Protein AF-A0A7Y0USY1-F1 (afdb_monomer)

Secondary structure (DSSP, 8-state):
--PPPPPP-PPP----PPP------------------------------------------TT--TBEEEEESSGGG-SPPEEE-SSEEEPPGGGTT--SEEEEEBSSSEEEEESSTTS-SSEEEEE-TTTT-SS-EES-TBTB-SBSTTTTS--TT---EEEEE---

Sequence (168 aa):
MTLAAAVSMSLLAIPSATAVDDSLDDSLAVNAVEETTDDATPEAGDETLPSEDSGISVRQATGCPRGYACLWQYKDYRGYPWNTSSHRATVGGNLNNNSNSAAANGRCKKTYFYDNDDLTGHYFYLASQHRVGGNYQDPFLRNGAGKGPFAHENWENRIGSIKFDDCK

Solvent-accessible surface area (backbone atoms only — not comparable to full-atom values): 10152 Å² total; per-residue (Å²): 138,82,86,81,84,83,83,84,81,83,81,86,86,85,89,82,87,83,87,87,77,88,84,89,79,89,82,90,79,85,83,79,89,86,89,79,90,81,91,80,90,79,83,92,73,90,77,73,74,79,73,82,73,76,79,71,76,78,64,74,68,88,83,54,55,86,41,18,37,28,36,10,64,31,54,60,54,38,76,77,61,52,70,46,66,59,62,61,43,58,47,61,78,86,42,36,41,32,27,21,12,40,34,18,19,27,74,16,39,32,32,37,41,12,45,34,58,83,71,42,82,57,40,26,30,23,24,2,39,81,70,66,64,50,60,19,63,33,46,49,18,58,74,17,37,66,40,59,96,47,14,73,43,66,43,46,40,33,43,12,12,37,37,55,40,67,69,124

Structure (mmCIF, N/CA/C/O backbone):
data_AF-A0A7Y0USY1-F1
#
_entry.id   AF-A0A7Y0USY1-F1
#
loop_
_atom_site.group_PDB
_atom_site.id
_atom_site.type_symbol
_atom_site.label_atom_id
_atom_site.label_alt_id
_atom_site.label_comp_id
_atom_site.label_asym_id
_atom_site.label_entity_id
_atom_site.label_seq_id
_atom_site.pdbx_PDB_ins_code
_atom_site.Cartn_x
_atom_site.Cartn_y
_atom_site.Cartn_z
_atom_site.occupancy
_atom_site.B_iso_or_equiv
_atom_site.auth_seq_id
_atom_site.auth_comp_id
_atom_site.auth_asym_id
_atom_site.auth_atom_id
_atom_site.pdbx_PDB_model_num
ATOM 1 N N . MET A 1 1 ? 53.569 16.438 -10.139 1.00 44.53 1 MET A N 1
ATOM 2 C CA . MET A 1 1 ? 52.857 16.454 -11.434 1.00 44.53 1 MET A CA 1
ATOM 3 C C . MET A 1 1 ? 51.625 15.592 -11.267 1.00 44.53 1 MET A C 1
ATOM 5 O O . MET A 1 1 ? 51.756 14.380 -11.180 1.00 44.53 1 MET A O 1
ATOM 9 N N . THR A 1 2 ? 50.464 16.214 -11.095 1.00 44.41 2 THR A N 1
ATOM 10 C CA . THR A 1 2 ? 49.218 15.520 -10.750 1.00 44.41 2 THR A CA 1
ATOM 11 C C . THR A 1 2 ? 48.296 15.644 -11.957 1.00 44.41 2 THR A C 1
ATOM 13 O O . THR A 1 2 ? 47.870 16.749 -12.284 1.00 44.41 2 THR A O 1
ATOM 16 N N . LEU A 1 3 ? 48.078 14.539 -12.676 1.00 43.59 3 LEU A N 1
ATOM 17 C CA . LEU A 1 3 ? 47.165 14.494 -13.817 1.00 43.59 3 LEU A CA 1
ATOM 18 C C . LEU A 1 3 ? 45.720 14.574 -13.310 1.00 43.59 3 LEU A C 1
ATOM 20 O O . LEU A 1 3 ? 45.261 13.679 -12.604 1.00 43.59 3 LEU A O 1
ATOM 24 N N . ALA A 1 4 ? 45.007 15.631 -13.690 1.00 48.25 4 ALA A N 1
ATOM 25 C CA . ALA A 1 4 ? 43.559 15.708 -13.563 1.00 48.25 4 ALA A CA 1
ATOM 26 C C . ALA A 1 4 ? 42.920 15.017 -14.778 1.00 48.25 4 ALA A C 1
ATOM 28 O O . ALA A 1 4 ? 43.135 15.430 -15.917 1.00 48.25 4 ALA A O 1
ATOM 29 N N . ALA A 1 5 ? 42.156 13.952 -14.536 1.00 48.88 5 ALA A N 1
ATOM 30 C CA . ALA A 1 5 ? 41.342 13.295 -15.550 1.00 48.88 5 ALA A CA 1
ATOM 31 C C . ALA A 1 5 ? 40.026 14.072 -15.724 1.00 48.88 5 ALA A C 1
ATOM 33 O O . ALA A 1 5 ? 39.234 14.175 -14.788 1.00 48.88 5 ALA A O 1
ATOM 34 N N . ALA A 1 6 ? 39.798 14.627 -16.914 1.00 50.53 6 ALA A N 1
ATOM 35 C CA . ALA A 1 6 ? 38.525 15.232 -17.285 1.00 50.53 6 ALA A CA 1
ATOM 36 C C . ALA A 1 6 ? 37.569 14.139 -17.793 1.00 50.53 6 ALA A C 1
ATOM 38 O O . ALA A 1 6 ? 37.838 13.485 -18.799 1.00 50.53 6 ALA A O 1
ATOM 39 N N . VAL A 1 7 ? 36.457 13.933 -17.083 1.00 46.66 7 VAL A N 1
ATOM 40 C CA . VAL A 1 7 ? 35.357 13.053 -17.499 1.00 46.66 7 VAL A CA 1
ATOM 41 C C . VAL A 1 7 ? 34.478 13.820 -18.487 1.00 46.66 7 VAL A C 1
ATOM 43 O O . VAL A 1 7 ? 33.931 14.870 -18.160 1.00 46.66 7 VAL A O 1
ATOM 46 N N . SER A 1 8 ? 34.371 13.305 -19.711 1.00 52.00 8 SER A N 1
ATOM 47 C CA . SER A 1 8 ? 33.542 13.867 -20.778 1.00 52.00 8 SER A CA 1
ATOM 48 C C . SER A 1 8 ? 32.067 13.508 -20.546 1.00 52.00 8 SER A C 1
ATOM 50 O O . SER A 1 8 ? 31.708 12.331 -20.514 1.00 52.00 8 SER A O 1
ATOM 52 N N . MET A 1 9 ? 31.215 14.517 -20.349 1.00 47.75 9 MET A N 1
ATOM 53 C CA . MET A 1 9 ? 29.758 14.368 -20.270 1.00 47.75 9 MET A CA 1
ATOM 54 C C . MET A 1 9 ? 29.176 14.312 -21.686 1.00 47.75 9 MET A C 1
ATOM 56 O O . MET A 1 9 ? 29.260 15.282 -22.437 1.00 47.75 9 MET A O 1
ATOM 60 N N . SER A 1 10 ? 28.584 13.172 -22.048 1.00 54.66 10 SER A N 1
ATOM 61 C CA . SER A 1 10 ? 27.835 13.015 -23.300 1.00 54.66 10 SER A CA 1
ATOM 62 C C . SER A 1 10 ? 26.539 13.829 -23.242 1.00 54.66 10 SER A C 1
ATOM 64 O O . SER A 1 10 ? 25.723 13.636 -22.341 1.00 54.66 10 SER A O 1
ATOM 66 N N . LEU A 1 11 ? 26.367 14.747 -24.197 1.00 47.50 11 LEU A N 1
ATOM 67 C CA . LEU A 1 11 ? 25.149 15.536 -24.376 1.00 47.50 11 LEU A CA 1
ATOM 68 C C . LEU A 1 11 ? 24.004 14.678 -24.940 1.00 47.50 11 LEU A C 1
ATOM 70 O O . LEU A 1 11 ? 24.175 13.934 -25.903 1.00 47.50 11 LEU A O 1
ATOM 74 N N . LEU A 1 12 ? 22.828 14.858 -24.338 1.00 51.47 12 LEU A N 1
ATOM 75 C CA . LEU A 1 12 ? 21.513 14.394 -24.781 1.00 51.47 12 LEU A CA 1
ATOM 76 C C . LEU A 1 12 ? 21.117 15.001 -26.137 1.00 51.47 12 LEU A C 1
ATOM 78 O O . LEU A 1 12 ? 21.276 16.203 -26.343 1.00 51.47 12 LEU A O 1
ATOM 82 N N . ALA A 1 13 ? 20.486 14.199 -26.998 1.00 46.28 13 ALA A N 1
ATOM 83 C CA . ALA A 1 13 ? 19.698 14.686 -28.129 1.00 46.28 13 ALA A CA 1
ATOM 84 C C . ALA A 1 13 ? 18.431 13.827 -28.322 1.00 46.28 13 ALA A C 1
ATOM 86 O O . ALA A 1 13 ? 18.522 12.657 -28.683 1.00 46.28 13 ALA A O 1
ATOM 87 N N . ILE A 1 14 ? 17.255 14.421 -28.089 1.00 54.84 14 ILE A N 1
ATOM 88 C CA . ILE A 1 14 ? 15.950 14.037 -28.667 1.00 54.84 14 ILE A CA 1
ATOM 89 C C . ILE A 1 14 ? 15.233 15.368 -28.964 1.00 54.84 14 ILE A C 1
ATOM 91 O O . ILE A 1 14 ? 15.244 16.238 -28.088 1.00 54.84 14 ILE A O 1
ATOM 95 N N . PRO A 1 15 ? 14.733 15.612 -30.192 1.00 50.72 15 PRO A N 1
ATOM 96 C CA . PRO A 1 15 ? 13.310 15.393 -30.524 1.00 50.72 15 PRO A CA 1
ATOM 97 C C . PRO A 1 15 ? 13.143 14.851 -31.973 1.00 50.72 15 PRO A C 1
ATOM 99 O O . PRO A 1 15 ? 14.102 14.814 -32.733 1.00 50.72 15 PRO A O 1
ATOM 102 N N . SER A 1 16 ? 12.020 14.293 -32.429 1.00 44.78 16 SER A N 1
ATOM 103 C CA . SER A 1 16 ? 10.651 14.817 -32.396 1.00 44.78 16 SER A CA 1
ATOM 104 C C . SER A 1 16 ? 9.650 13.698 -32.714 1.00 44.78 16 SER A C 1
ATOM 106 O O . SER A 1 16 ? 9.902 12.888 -33.603 1.00 44.78 16 SER A O 1
ATOM 108 N N . ALA A 1 17 ? 8.494 13.688 -32.047 1.00 43.81 17 ALA A N 1
ATOM 109 C CA . ALA A 1 17 ? 7.319 12.953 -32.512 1.00 43.81 17 ALA A CA 1
ATOM 110 C C . ALA A 1 17 ? 6.485 13.888 -33.398 1.00 43.81 17 ALA A C 1
ATOM 112 O O . ALA A 1 17 ? 6.063 14.958 -32.961 1.00 43.81 17 ALA A O 1
ATOM 113 N N . THR A 1 18 ? 6.296 13.504 -34.656 1.00 55.12 18 THR A N 1
ATOM 114 C CA . THR A 1 18 ? 5.411 14.176 -35.608 1.00 55.12 18 THR A CA 1
ATOM 115 C C . THR A 1 18 ? 3.968 13.744 -35.357 1.00 55.12 18 THR A C 1
ATOM 117 O O . THR A 1 18 ? 3.668 12.552 -35.388 1.00 55.12 18 THR A O 1
ATOM 120 N N . ALA A 1 19 ? 3.097 14.721 -35.115 1.00 45.84 19 ALA A N 1
ATOM 121 C CA . ALA A 1 19 ? 1.648 14.596 -35.234 1.00 45.84 19 ALA A CA 1
ATOM 122 C C . ALA A 1 19 ? 1.231 14.481 -36.709 1.00 45.84 19 ALA A C 1
ATOM 124 O O . ALA A 1 19 ? 1.905 15.079 -37.543 1.00 45.84 19 ALA A O 1
ATOM 125 N N . VAL A 1 20 ? 0.148 13.739 -36.974 1.00 47.50 20 VAL A N 1
ATOM 126 C CA . VAL A 1 20 ? -0.910 13.866 -38.014 1.00 47.50 20 VAL A CA 1
ATOM 127 C C . VAL A 1 20 ? -1.722 12.554 -37.984 1.00 47.50 20 VAL A C 1
ATOM 129 O O . VAL A 1 20 ? -1.138 11.512 -37.703 1.00 47.50 20 VAL A O 1
ATOM 132 N N . ASP A 1 21 ? -3.003 12.433 -38.313 1.00 42.12 21 ASP A N 1
ATOM 133 C CA . ASP A 1 21 ? -4.182 13.296 -38.456 1.00 42.12 21 ASP A CA 1
ATOM 134 C C . ASP A 1 21 ? -5.330 12.350 -38.901 1.00 42.12 21 ASP A C 1
ATOM 136 O O . ASP A 1 21 ? -5.055 11.298 -39.475 1.00 42.12 21 ASP A O 1
ATOM 140 N N . ASP A 1 22 ? -6.566 12.735 -38.588 1.00 43.94 22 ASP A N 1
ATOM 141 C CA . ASP A 1 22 ? -7.872 12.391 -39.185 1.00 43.94 22 ASP A CA 1
ATOM 142 C C . ASP A 1 22 ? -8.212 11.007 -39.796 1.00 43.94 22 ASP A C 1
ATOM 144 O O . ASP A 1 22 ? -7.588 10.503 -40.729 1.00 43.94 22 ASP A O 1
ATOM 148 N N . SER A 1 23 ? -9.372 10.468 -39.397 1.00 48.00 23 SER A N 1
ATOM 149 C CA . SER A 1 23 ? -10.560 10.445 -40.283 1.00 48.00 23 SER A CA 1
ATOM 150 C C . SER A 1 23 ? -11.794 9.854 -39.584 1.00 48.00 23 SER A C 1
ATOM 152 O O . SER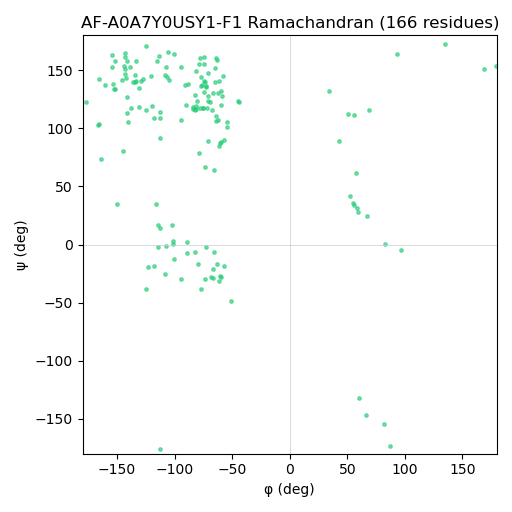 A 1 23 ? -11.797 8.723 -39.095 1.00 48.00 23 SER A O 1
ATOM 154 N N . LEU A 1 24 ? -12.847 10.673 -39.547 1.00 54.91 24 LEU A N 1
ATOM 155 C CA . LEU A 1 24 ? -14.252 10.330 -39.318 1.00 54.91 24 LEU A CA 1
ATOM 156 C C . LEU A 1 24 ? -14.858 9.670 -40.567 1.00 54.91 24 LEU A C 1
ATOM 158 O O . LEU A 1 24 ? -14.629 10.168 -41.660 1.00 54.91 24 LEU A O 1
ATOM 162 N N . ASP A 1 25 ? -15.695 8.649 -40.379 1.00 48.28 25 ASP A N 1
ATOM 163 C CA . ASP A 1 25 ? -16.853 8.302 -41.232 1.00 48.28 25 ASP A CA 1
ATOM 164 C C . ASP A 1 25 ? -17.692 7.280 -40.438 1.00 48.28 25 ASP A C 1
ATOM 166 O O . ASP A 1 25 ? -17.205 6.220 -40.046 1.00 48.28 25 ASP A O 1
ATOM 170 N N . ASP A 1 26 ? -18.811 7.682 -39.837 1.00 45.31 26 ASP A N 1
ATOM 171 C CA . ASP A 1 26 ? -20.164 7.755 -40.417 1.00 45.31 26 ASP A CA 1
ATOM 172 C C . ASP A 1 26 ? -20.667 6.431 -41.005 1.00 45.31 26 ASP A C 1
ATOM 174 O O . ASP A 1 26 ? -20.187 5.940 -42.022 1.00 45.31 26 ASP A O 1
ATOM 178 N N . SER A 1 27 ? -21.676 5.861 -40.345 1.00 46.94 27 SER A N 1
ATOM 179 C CA . SER A 1 27 ? -22.635 4.921 -40.931 1.00 46.94 27 SER A CA 1
ATOM 180 C C . SER A 1 27 ? -23.841 4.816 -39.997 1.00 46.94 27 SER A C 1
ATOM 182 O O . SER A 1 27 ? -24.037 3.825 -39.290 1.00 46.94 27 SER A O 1
ATOM 184 N N . LEU A 1 28 ? -24.663 5.866 -39.982 1.00 50.88 28 LEU A N 1
ATOM 185 C CA . LEU A 1 28 ? -26.067 5.753 -39.596 1.00 50.88 28 LEU A CA 1
ATOM 186 C C . LEU A 1 28 ? -26.793 4.865 -40.617 1.00 50.88 28 LEU A C 1
ATOM 188 O O . LEU A 1 28 ? -27.036 5.282 -41.746 1.00 50.88 28 LEU A O 1
ATOM 192 N N . ALA A 1 29 ? -27.193 3.661 -40.213 1.00 40.50 29 ALA A N 1
ATOM 193 C CA . ALA A 1 29 ? -28.197 2.885 -40.934 1.00 40.50 29 ALA A CA 1
ATOM 194 C C . ALA A 1 29 ? -29.454 2.774 -40.066 1.00 40.50 29 ALA A C 1
ATOM 196 O O . ALA A 1 29 ? -29.597 1.890 -39.223 1.00 40.50 29 ALA A O 1
ATOM 197 N N . VAL A 1 30 ? -30.350 3.735 -40.282 1.00 42.72 30 VAL A N 1
ATOM 198 C CA . VAL A 1 30 ? -31.755 3.692 -39.882 1.00 42.72 30 VAL A CA 1
ATOM 199 C C . VAL A 1 30 ? -32.471 2.748 -40.843 1.00 42.72 30 VAL A C 1
ATOM 201 O O . VAL A 1 30 ? -32.571 3.062 -42.024 1.00 42.72 30 VAL A O 1
ATOM 204 N N . ASN A 1 31 ? -33.019 1.644 -40.338 1.00 42.44 31 ASN A N 1
ATOM 205 C CA . ASN A 1 31 ? -34.142 0.979 -40.990 1.00 42.44 31 ASN A CA 1
ATOM 206 C C . ASN A 1 31 ? -35.360 1.126 -40.085 1.00 42.44 31 ASN A C 1
ATOM 208 O O . ASN A 1 31 ? -35.389 0.633 -38.959 1.00 42.44 31 ASN A O 1
ATOM 212 N N . ALA A 1 32 ? -36.337 1.864 -40.593 1.00 36.94 32 ALA A N 1
ATOM 213 C CA . ALA A 1 32 ? -37.631 2.060 -39.982 1.00 36.94 32 ALA A CA 1
ATOM 214 C C . ALA A 1 32 ? -38.647 1.045 -40.543 1.00 36.94 32 ALA A C 1
ATOM 216 O O . ALA A 1 32 ? -38.556 0.665 -41.707 1.00 36.94 32 ALA A O 1
ATOM 217 N N . VAL A 1 33 ? -39.643 0.754 -39.696 1.00 41.09 33 VAL A N 1
ATOM 218 C CA . VAL A 1 33 ? -41.018 0.276 -39.958 1.00 41.09 33 VAL A CA 1
ATOM 219 C C . VAL A 1 33 ? -41.205 -1.151 -40.512 1.00 41.09 33 VAL A C 1
ATOM 221 O O . VAL A 1 33 ? -40.875 -1.427 -41.655 1.00 41.09 33 VAL A O 1
ATOM 224 N N . GLU A 1 34 ? -41.847 -2.035 -39.736 1.00 39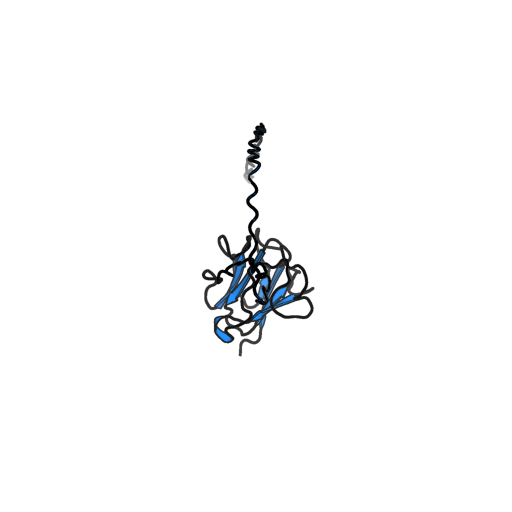.25 34 GLU A N 1
ATOM 225 C CA . GLU A 1 34 ? -43.291 -2.279 -39.898 1.00 39.25 34 GLU A CA 1
ATOM 226 C C . GLU A 1 34 ? -43.957 -2.766 -38.599 1.00 39.25 34 GLU A C 1
ATOM 228 O O . GLU A 1 34 ? -43.413 -3.541 -37.816 1.00 39.25 34 GLU A O 1
ATOM 233 N N . GLU A 1 35 ? -45.138 -2.195 -38.387 1.00 39.38 35 GLU A N 1
ATOM 234 C CA . GLU A 1 35 ? -46.118 -2.404 -37.331 1.00 39.38 35 GLU A CA 1
ATOM 235 C C . GLU A 1 35 ? -46.901 -3.695 -37.604 1.00 39.38 35 GLU A C 1
ATOM 237 O O . GLU A 1 35 ? -47.336 -3.949 -38.725 1.00 39.38 35 GLU A O 1
ATOM 242 N N . THR A 1 36 ? -47.123 -4.520 -36.586 1.00 35.41 36 THR A N 1
ATOM 243 C CA . THR A 1 36 ? -48.197 -5.517 -36.616 1.00 35.41 36 THR A CA 1
ATOM 244 C C . THR A 1 36 ? -48.819 -5.565 -35.233 1.00 35.41 36 THR A C 1
ATOM 246 O O . THR A 1 36 ? -48.227 -6.053 -34.272 1.00 35.41 36 THR A O 1
ATOM 249 N N . THR A 1 37 ? -50.009 -4.983 -35.142 1.00 47.06 37 THR A N 1
ATOM 250 C CA . THR A 1 37 ? -50.974 -5.221 -34.077 1.00 47.06 37 THR A CA 1
ATOM 251 C C . THR A 1 37 ? -51.473 -6.657 -34.180 1.00 47.06 37 THR A C 1
ATOM 253 O O . THR A 1 37 ? -51.904 -7.050 -35.257 1.00 47.06 37 THR A O 1
ATOM 256 N N . ASP A 1 38 ? -51.471 -7.406 -33.080 1.00 39.47 38 ASP A N 1
ATOM 257 C CA . ASP A 1 38 ? -52.677 -8.123 -32.674 1.00 39.47 38 ASP A CA 1
ATOM 258 C C . ASP A 1 38 ? -52.633 -8.527 -31.194 1.00 39.47 38 ASP A C 1
ATOM 260 O O . ASP A 1 38 ? -51.621 -8.933 -30.625 1.00 39.47 38 ASP A O 1
ATOM 264 N N . ASP A 1 39 ? -53.800 -8.311 -30.610 1.00 44.31 39 ASP A N 1
ATOM 265 C CA . ASP A 1 39 ? -54.265 -8.436 -29.241 1.00 44.31 39 ASP A CA 1
ATOM 266 C C . ASP A 1 39 ? -54.205 -9.874 -28.693 1.00 44.31 39 ASP A C 1
ATOM 268 O O . ASP A 1 39 ? -54.722 -10.803 -29.312 1.00 44.31 39 ASP A O 1
ATOM 272 N N . ALA A 1 40 ? -53.626 -10.042 -27.498 1.00 38.25 40 ALA A N 1
ATOM 273 C CA . ALA A 1 40 ? -53.981 -11.104 -26.552 1.00 38.25 40 ALA A CA 1
ATOM 274 C C . ALA A 1 40 ? -53.398 -10.809 -25.154 1.00 38.25 40 ALA A C 1
ATOM 276 O O . ALA A 1 40 ? -52.215 -11.020 -24.891 1.00 38.25 40 ALA A O 1
ATOM 277 N N . THR A 1 41 ? -54.248 -10.359 -24.229 1.00 52.66 41 THR A N 1
ATOM 278 C CA . THR A 1 41 ? -53.985 -10.388 -22.774 1.00 52.66 41 THR A CA 1
ATOM 279 C C . THR A 1 41 ? -54.129 -11.833 -22.263 1.00 52.66 41 THR A C 1
ATOM 281 O O . THR A 1 41 ? -55.135 -12.471 -22.584 1.00 52.66 41 THR A O 1
ATOM 284 N N . PRO A 1 42 ? -53.165 -12.375 -21.484 1.00 43.66 42 PRO A N 1
ATOM 285 C CA . PRO A 1 42 ? -53.426 -12.534 -20.046 1.00 43.66 42 PRO A CA 1
ATOM 286 C C . PRO A 1 42 ? -52.211 -12.344 -19.106 1.00 43.66 42 PRO A C 1
ATOM 288 O O . PRO A 1 42 ? -51.102 -12.789 -19.369 1.00 43.66 42 PRO A O 1
ATOM 291 N N . GLU A 1 43 ? -52.522 -11.715 -17.970 1.00 40.25 43 GLU A N 1
ATOM 292 C CA . GLU A 1 43 ? -52.023 -11.928 -16.599 1.00 40.25 43 GLU A CA 1
ATOM 293 C C . GLU A 1 43 ? -50.513 -11.987 -16.272 1.00 40.25 43 GLU A C 1
ATOM 295 O O . GLU A 1 43 ? -49.819 -12.971 -16.492 1.00 40.25 43 GLU A O 1
ATOM 300 N N . ALA A 1 44 ? -50.099 -10.941 -15.544 1.00 47.28 44 ALA A N 1
ATOM 301 C CA . ALA A 1 44 ? -49.261 -10.957 -14.340 1.00 47.28 44 ALA A CA 1
ATOM 302 C C . ALA A 1 44 ? -48.034 -11.890 -14.326 1.00 47.28 44 ALA A C 1
ATOM 304 O O . ALA A 1 44 ? -48.053 -12.984 -13.763 1.00 47.28 44 ALA A O 1
ATOM 305 N N . GLY A 1 45 ? -46.912 -11.351 -14.796 1.00 38.41 45 GLY A N 1
ATOM 306 C CA . GLY A 1 45 ? -45.572 -11.755 -14.390 1.00 38.41 45 GLY A CA 1
ATOM 307 C C . GLY A 1 45 ? -44.776 -10.503 -14.046 1.00 38.41 45 GLY A C 1
ATOM 308 O O . GLY A 1 45 ? -44.620 -9.621 -14.880 1.00 38.41 45 GLY A O 1
ATOM 309 N N . ASP A 1 46 ? -44.347 -10.406 -12.796 1.00 51.53 46 ASP A N 1
ATOM 310 C CA . ASP A 1 46 ? -43.419 -9.409 -12.269 1.00 51.53 46 ASP A CA 1
ATOM 311 C C . ASP A 1 46 ? -42.095 -9.455 -13.052 1.00 51.53 46 ASP A C 1
ATOM 313 O O . ASP A 1 46 ? -41.184 -10.215 -12.727 1.00 51.53 46 ASP A O 1
ATOM 317 N N . GLU A 1 47 ? -41.994 -8.676 -14.129 1.00 42.56 47 GLU A N 1
ATOM 318 C CA . GLU A 1 47 ? -40.733 -8.474 -14.838 1.00 42.56 47 GLU A CA 1
ATOM 319 C C . GLU A 1 47 ? -39.899 -7.460 -14.058 1.00 42.56 47 GLU A C 1
ATOM 321 O O . GLU A 1 47 ? -39.809 -6.271 -14.375 1.00 42.56 47 GLU A O 1
ATOM 326 N N . THR A 1 48 ? -39.283 -7.962 -12.988 1.00 50.34 48 THR A N 1
ATOM 327 C CA . THR A 1 48 ? -38.107 -7.336 -12.398 1.00 50.34 48 THR A CA 1
ATOM 328 C C . THR A 1 48 ? -37.079 -7.189 -13.519 1.00 50.34 48 THR A C 1
ATOM 330 O O . THR A 1 48 ? -36.484 -8.174 -13.958 1.00 50.34 48 THR A O 1
ATOM 333 N N . LEU A 1 49 ? -36.899 -5.957 -14.001 1.00 50.47 49 LEU A N 1
ATOM 334 C CA . LEU A 1 49 ? -35.809 -5.577 -14.896 1.00 50.47 49 LEU A CA 1
ATOM 335 C C . LEU A 1 49 ? -34.514 -6.200 -14.354 1.00 50.47 49 LEU A C 1
ATOM 337 O O . LEU A 1 49 ? -34.189 -5.952 -13.186 1.00 50.47 49 LEU A O 1
ATOM 341 N N . PRO A 1 50 ? -33.770 -7.010 -15.129 1.00 43.22 50 PRO A N 1
ATOM 342 C CA . PRO A 1 50 ? -32.465 -7.450 -14.684 1.00 43.22 50 PRO A CA 1
ATOM 343 C C . PRO A 1 50 ? -31.612 -6.192 -14.538 1.00 43.22 50 PRO A C 1
ATOM 345 O O . PRO A 1 50 ? -31.252 -5.555 -15.526 1.00 43.22 50 PRO A O 1
ATOM 348 N N . SER A 1 51 ? -31.340 -5.809 -13.287 1.00 54.06 51 SER A N 1
ATOM 349 C CA . SER A 1 51 ? -30.263 -4.886 -12.957 1.00 54.06 51 SER A CA 1
ATOM 350 C C . SER A 1 51 ? -29.062 -5.313 -13.779 1.00 54.06 51 SER A C 1
ATOM 352 O O . SER A 1 51 ? -28.658 -6.474 -13.695 1.00 54.06 51 SER A O 1
ATOM 354 N N . GLU A 1 52 ? -28.536 -4.399 -14.590 1.00 50.41 52 GLU A N 1
ATOM 355 C CA . GLU A 1 52 ? -27.296 -4.601 -15.318 1.00 50.41 52 GLU A CA 1
ATOM 356 C C . GLU A 1 52 ? -26.177 -4.805 -14.294 1.00 50.41 52 GLU A C 1
ATOM 358 O O . GLU A 1 52 ? -25.486 -3.871 -13.879 1.00 50.41 52 GLU A O 1
ATOM 363 N N . ASP A 1 53 ? -26.028 -6.055 -13.849 1.00 54.06 53 ASP A N 1
ATOM 364 C CA . ASP A 1 53 ? -24.814 -6.581 -13.266 1.00 54.06 53 ASP A CA 1
ATOM 365 C C . ASP A 1 53 ? -23.768 -6.427 -14.361 1.00 54.06 53 ASP A C 1
ATOM 367 O O . ASP A 1 53 ? -23.605 -7.265 -15.249 1.00 54.06 53 ASP A O 1
ATOM 371 N N . SER A 1 54 ? -23.138 -5.255 -14.364 1.00 47.78 54 SER A N 1
ATOM 372 C CA . SER A 1 54 ? -21.945 -4.975 -15.136 1.00 47.78 54 SER A CA 1
ATOM 373 C C . SER A 1 54 ? -20.910 -5.965 -14.628 1.00 47.78 54 SER A C 1
ATOM 375 O O . SER A 1 54 ? -20.204 -5.672 -13.664 1.00 47.78 54 SER A O 1
ATOM 377 N N . GLY A 1 55 ? -20.907 -7.158 -15.228 1.00 41.75 55 GLY A N 1
ATOM 378 C CA . GLY A 1 55 ? -20.171 -8.352 -14.835 1.00 41.75 55 GLY A CA 1
ATOM 379 C C . GLY A 1 55 ? -18.667 -8.160 -14.954 1.00 41.75 55 GLY A C 1
ATOM 380 O O . GLY A 1 55 ? -17.988 -8.819 -15.744 1.00 41.75 55 GLY A O 1
ATOM 381 N N . ILE A 1 56 ? -18.125 -7.249 -14.152 1.00 52.06 56 ILE A N 1
ATOM 382 C CA . ILE A 1 56 ? -16.705 -7.097 -13.918 1.00 52.06 56 ILE A CA 1
ATOM 383 C C . ILE A 1 56 ? -16.322 -8.309 -13.081 1.00 52.06 56 ILE A C 1
ATOM 385 O O . ILE A 1 56 ? -16.376 -8.308 -11.852 1.00 52.06 56 ILE A O 1
ATOM 389 N N . SER A 1 57 ? -15.963 -9.386 -13.776 1.00 52.19 57 SER A N 1
ATOM 390 C CA . SER A 1 57 ? -15.252 -10.507 -13.183 1.00 52.19 57 SER A CA 1
ATOM 391 C C . SER A 1 57 ? -13.999 -9.950 -12.507 1.00 52.19 57 SER A C 1
ATOM 393 O O . SER A 1 57 ? -13.016 -9.613 -13.171 1.00 52.19 57 SER A O 1
ATOM 395 N N . VAL A 1 58 ? -14.049 -9.804 -11.179 1.00 58.38 58 VAL A N 1
ATOM 396 C CA . VAL A 1 58 ? -12.900 -9.368 -10.388 1.00 58.38 58 VAL A CA 1
ATOM 397 C C . VAL A 1 58 ? -11.825 -10.435 -10.525 1.00 58.38 58 VAL A C 1
ATOM 399 O O . VAL A 1 58 ? -11.925 -11.534 -9.964 1.00 58.38 58 VAL A O 1
ATOM 402 N N . ARG A 1 59 ? -10.782 -10.112 -11.295 1.00 73.06 59 ARG A N 1
ATOM 403 C CA . ARG A 1 59 ? -9.600 -10.965 -11.402 1.00 73.06 59 ARG A CA 1
ATOM 404 C C . ARG A 1 59 ? -9.015 -11.166 -10.007 1.00 73.06 59 ARG A C 1
ATOM 406 O O . ARG A 1 59 ? -9.065 -10.282 -9.168 1.00 73.06 59 ARG A O 1
ATOM 413 N N . GLN A 1 60 ? -8.473 -12.344 -9.733 1.00 79.06 60 GLN A N 1
ATOM 414 C CA . GLN A 1 60 ? -7.672 -12.542 -8.527 1.00 79.06 60 GLN A CA 1
ATOM 415 C C . GLN A 1 60 ? -6.254 -12.034 -8.797 1.00 79.06 60 GLN A C 1
ATOM 417 O O . GLN A 1 60 ? -5.761 -12.144 -9.922 1.00 79.06 60 GLN A O 1
ATOM 422 N N . ALA A 1 61 ? -5.569 -11.532 -7.775 1.00 79.69 61 ALA A N 1
ATOM 423 C CA . ALA A 1 61 ? -4.183 -11.092 -7.860 1.00 79.69 61 ALA A CA 1
ATOM 424 C C . ALA A 1 61 ? -3.215 -12.291 -7.954 1.00 79.69 61 ALA A C 1
ATOM 426 O O . ALA A 1 61 ? -2.416 -12.550 -7.052 1.00 79.69 61 ALA A O 1
ATOM 427 N N . THR A 1 62 ? -3.263 -13.039 -9.059 1.00 78.69 62 THR A N 1
ATOM 428 C CA . THR A 1 62 ? -2.473 -14.266 -9.283 1.00 78.69 62 THR A CA 1
ATOM 429 C C . THR A 1 62 ? -0.961 -14.027 -9.369 1.00 78.69 62 THR A C 1
ATOM 431 O O . THR A 1 62 ? -0.191 -14.981 -9.417 1.00 78.69 62 THR A O 1
ATOM 434 N N . GLY A 1 63 ? -0.520 -12.766 -9.364 1.00 84.25 63 GLY A N 1
ATOM 435 C CA . GLY A 1 63 ? 0.884 -12.363 -9.410 1.00 84.25 63 GLY A CA 1
ATOM 436 C C . GLY A 1 63 ? 1.494 -11.942 -8.073 1.00 84.25 63 GLY A C 1
ATOM 437 O O . GLY A 1 63 ? 2.643 -11.514 -8.090 1.00 84.25 63 GLY A O 1
ATOM 438 N N . CYS A 1 64 ? 0.777 -12.018 -6.939 1.00 94.56 64 CYS A N 1
ATOM 439 C CA . CYS A 1 64 ? 1.354 -11.642 -5.641 1.00 94.56 64 CYS A CA 1
ATOM 440 C C . CYS A 1 64 ? 1.927 -12.840 -4.871 1.00 94.56 64 CYS A C 1
ATOM 442 O O . CYS A 1 64 ? 1.150 -13.640 -4.330 1.00 94.56 64 CYS A O 1
ATOM 444 N N . PRO A 1 65 ? 3.264 -12.983 -4.762 1.00 94.75 65 PRO A N 1
ATOM 445 C CA . PRO A 1 65 ? 3.854 -14.137 -4.100 1.00 94.75 65 PRO A CA 1
ATOM 446 C C . PRO A 1 65 ? 3.518 -14.180 -2.608 1.00 94.75 65 PRO A C 1
ATOM 448 O O . PRO A 1 65 ? 3.360 -13.154 -1.941 1.00 94.75 65 PRO A O 1
ATOM 451 N N . ARG A 1 66 ? 3.476 -15.391 -2.049 1.00 93.75 66 ARG A N 1
ATOM 452 C CA . ARG A 1 66 ? 3.307 -15.579 -0.606 1.00 93.75 66 ARG A CA 1
ATOM 453 C C . ARG A 1 66 ? 4.447 -14.902 0.155 1.00 93.75 66 ARG A C 1
ATOM 455 O O . ARG A 1 66 ? 5.617 -15.111 -0.142 1.00 93.75 66 ARG A O 1
ATOM 462 N N . GLY A 1 67 ? 4.090 -14.132 1.176 1.00 94.88 67 GLY A N 1
ATOM 463 C CA . GLY A 1 67 ? 4.999 -13.322 1.983 1.00 94.88 67 GLY A CA 1
ATOM 464 C C . GLY A 1 67 ? 5.088 -11.850 1.568 1.00 94.88 67 GLY A C 1
ATOM 465 O O . GLY A 1 67 ? 5.733 -11.092 2.292 1.00 94.88 67 GLY A O 1
ATOM 466 N N . TYR A 1 68 ? 4.434 -11.438 0.475 1.00 97.19 68 TYR A N 1
ATOM 467 C CA . TYR A 1 68 ? 4.609 -10.118 -0.135 1.00 97.19 68 TYR A CA 1
ATOM 468 C C . TYR A 1 68 ? 3.348 -9.250 -0.091 1.00 97.19 68 TYR A C 1
ATOM 470 O O . TYR A 1 68 ? 2.220 -9.731 0.013 1.00 97.19 68 TYR A O 1
ATOM 478 N N . ALA A 1 69 ? 3.566 -7.946 -0.197 1.00 97.62 69 ALA A N 1
ATOM 479 C CA . ALA A 1 69 ? 2.578 -6.965 -0.615 1.00 97.62 69 ALA A CA 1
ATOM 480 C C . ALA A 1 69 ? 2.911 -6.554 -2.045 1.00 97.62 69 ALA A C 1
ATOM 482 O O . ALA A 1 69 ? 4.093 -6.440 -2.381 1.00 97.62 69 ALA A O 1
ATOM 483 N N . CYS A 1 70 ? 1.890 -6.347 -2.867 1.00 97.81 70 CYS A N 1
ATOM 484 C CA . CYS A 1 70 ? 2.046 -6.098 -4.289 1.00 97.81 70 CYS A CA 1
ATOM 485 C C . CYS A 1 70 ? 1.189 -4.918 -4.725 1.00 97.81 70 CYS A C 1
ATOM 487 O O . CYS A 1 70 ? 0.049 -4.770 -4.281 1.00 97.81 70 CYS A O 1
ATOM 489 N N . LEU A 1 71 ? 1.748 -4.107 -5.613 1.00 98.19 71 LEU A N 1
ATOM 490 C CA . LEU A 1 71 ? 1.105 -2.957 -6.226 1.00 98.19 71 LEU A CA 1
ATOM 491 C C . LEU A 1 71 ? 1.280 -3.056 -7.740 1.00 98.19 71 LEU A C 1
ATOM 493 O O . LEU A 1 71 ? 2.359 -3.410 -8.219 1.00 98.19 71 LEU A O 1
ATOM 497 N N . TRP A 1 72 ? 0.243 -2.699 -8.489 1.00 97.81 72 TRP A N 1
ATOM 498 C CA . TRP A 1 72 ? 0.285 -2.642 -9.948 1.00 97.81 72 TRP A CA 1
ATOM 499 C C . TRP A 1 72 ? -0.024 -1.242 -10.436 1.00 97.81 72 TRP A C 1
ATOM 501 O O . TRP A 1 72 ? -0.877 -0.544 -9.883 1.00 97.81 72 TRP A O 1
ATOM 511 N N . GLN A 1 73 ? 0.640 -0.866 -11.527 1.00 97.12 73 GLN A N 1
ATOM 512 C CA . GLN A 1 73 ? 0.411 0.417 -12.182 1.00 97.12 73 GLN A CA 1
ATOM 513 C C . GLN A 1 73 ? -0.985 0.489 -12.799 1.00 97.12 73 GLN A C 1
ATOM 515 O O . GLN A 1 73 ? -1.557 1.565 -12.887 1.00 97.12 73 GLN A O 1
ATOM 520 N N . TYR A 1 74 ? -1.554 -0.646 -13.202 1.00 96.12 74 TYR A N 1
ATOM 521 C CA . TYR A 1 74 ? -2.848 -0.703 -13.868 1.00 96.12 74 TYR A CA 1
ATOM 522 C C . TYR A 1 74 ? -3.902 -1.411 -13.013 1.00 96.12 74 TYR A C 1
ATOM 524 O O . TYR A 1 74 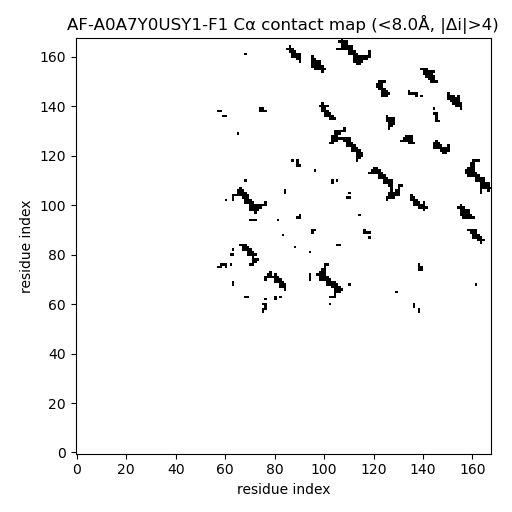? -3.600 -2.151 -12.074 1.00 96.12 74 TYR A O 1
ATOM 532 N N . LYS A 1 75 ? -5.163 -1.173 -13.371 1.00 95.75 75 LYS A N 1
ATOM 533 C CA . LYS A 1 75 ? -6.345 -1.841 -12.809 1.00 95.75 75 LYS A CA 1
ATOM 534 C C . LYS A 1 75 ? -6.332 -3.337 -13.115 1.00 95.75 75 LYS A C 1
ATOM 536 O O . LYS A 1 75 ? -5.665 -3.762 -14.068 1.00 95.75 75 LYS A O 1
ATOM 541 N N . ASP A 1 76 ? -7.074 -4.102 -12.318 1.00 95.31 76 ASP A N 1
ATOM 542 C CA . ASP A 1 76 ? -7.218 -5.559 -12.458 1.00 95.31 76 ASP A CA 1
ATOM 543 C C . ASP A 1 76 ? -5.884 -6.319 -12.442 1.00 95.31 76 ASP A C 1
ATOM 545 O O . ASP A 1 76 ? -5.718 -7.328 -13.135 1.00 95.31 76 ASP A O 1
ATOM 549 N N . TYR A 1 77 ? -4.909 -5.825 -11.671 1.00 95.81 77 TYR A N 1
ATOM 550 C CA . TYR A 1 77 ? -3.597 -6.458 -11.492 1.00 95.81 77 TYR A CA 1
ATOM 551 C C . TYR A 1 77 ? -2.817 -6.634 -12.804 1.00 95.81 77 TYR A C 1
ATOM 553 O O . TYR A 1 77 ? 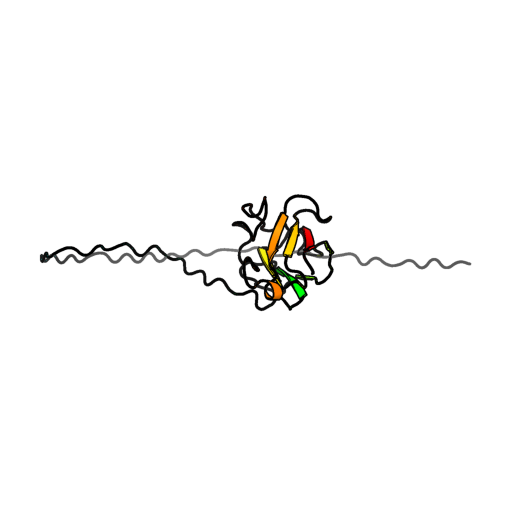-2.021 -7.565 -12.957 1.00 95.81 77 TYR A O 1
ATOM 561 N N . ARG A 1 78 ? -3.063 -5.763 -13.791 1.00 93.94 78 ARG A N 1
ATOM 562 C CA . ARG A 1 78 ? -2.380 -5.823 -15.087 1.00 93.94 78 ARG A CA 1
ATOM 563 C C . ARG A 1 78 ? -0.960 -5.269 -14.991 1.00 93.94 78 ARG A C 1
ATOM 565 O O . ARG A 1 78 ? -0.702 -4.271 -14.319 1.00 93.94 78 ARG A O 1
ATOM 572 N N . GLY A 1 79 ? -0.053 -5.891 -15.741 1.00 92.06 79 GLY A N 1
ATOM 573 C CA . GLY A 1 79 ? 1.368 -5.546 -15.763 1.00 92.06 79 GLY A CA 1
ATOM 574 C C . GLY A 1 79 ? 2.180 -6.267 -14.686 1.00 92.06 79 GLY A C 1
ATOM 575 O O . GLY A 1 79 ? 1.686 -7.155 -13.991 1.00 92.06 79 GLY A O 1
ATOM 576 N N . TYR A 1 80 ? 3.454 -5.895 -14.575 1.00 92.75 80 TYR A N 1
ATOM 577 C CA . TYR A 1 80 ? 4.353 -6.462 -13.574 1.00 92.75 80 TYR A CA 1
ATOM 578 C C . TYR A 1 80 ? 4.163 -5.749 -12.226 1.00 92.75 80 TYR A C 1
ATOM 580 O O . TYR A 1 80 ? 4.221 -4.516 -12.196 1.00 92.75 80 TYR A O 1
ATOM 588 N N . PRO A 1 81 ? 3.947 -6.476 -11.115 1.00 95.38 81 PRO A N 1
ATOM 589 C CA . PRO A 1 81 ? 3.814 -5.840 -9.817 1.00 95.38 81 PRO A CA 1
ATOM 590 C C . PRO A 1 81 ? 5.156 -5.339 -9.302 1.00 95.38 81 PRO A C 1
ATOM 592 O O . PRO A 1 81 ? 6.155 -6.063 -9.315 1.00 95.38 81 PRO A O 1
ATOM 595 N N . TRP A 1 82 ? 5.146 -4.162 -8.687 1.00 96.56 82 TRP A N 1
ATOM 596 C CA . TRP A 1 82 ? 6.120 -3.900 -7.636 1.00 96.56 82 TRP A CA 1
ATOM 597 C C . TRP A 1 82 ? 5.712 -4.704 -6.406 1.00 96.56 82 TRP A C 1
ATOM 599 O O . TRP A 1 82 ? 4.531 -4.761 -6.055 1.00 96.56 82 TRP A O 1
ATOM 609 N N . ASN A 1 83 ? 6.673 -5.342 -5.749 1.00 96.00 83 ASN A N 1
ATOM 610 C CA . ASN A 1 83 ? 6.400 -6.137 -4.566 1.00 96.00 83 ASN A CA 1
ATOM 611 C C . ASN A 1 83 ? 7.467 -5.934 -3.496 1.00 96.00 83 ASN A C 1
ATOM 613 O O . ASN A 1 83 ? 8.619 -5.614 -3.780 1.00 96.00 83 ASN A O 1
ATOM 617 N N . THR A 1 84 ? 7.063 -6.126 -2.246 1.00 97.00 84 THR A N 1
ATOM 618 C CA . THR A 1 84 ? 7.963 -6.052 -1.100 1.00 97.00 84 THR A CA 1
ATOM 619 C C . THR A 1 84 ? 7.602 -7.100 -0.063 1.00 9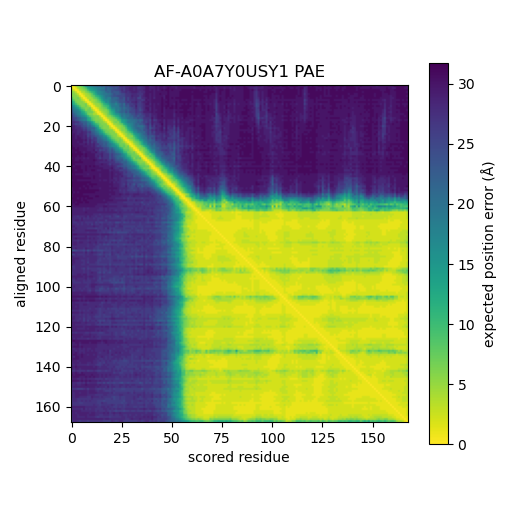7.00 84 THR A C 1
ATOM 621 O O . THR A 1 84 ? 6.428 -7.393 0.167 1.00 97.00 84 THR A O 1
ATOM 624 N N . SER A 1 85 ? 8.625 -7.656 0.578 1.00 96.06 85 SER A N 1
ATOM 625 C CA . SER A 1 85 ? 8.501 -8.513 1.759 1.00 96.06 85 SER A CA 1
ATOM 626 C C . SER A 1 85 ? 9.114 -7.865 3.003 1.00 96.06 85 SER A C 1
ATOM 628 O O . SER A 1 85 ? 9.049 -8.441 4.089 1.00 96.06 85 SER A O 1
ATOM 630 N N . SER A 1 86 ? 9.701 -6.668 2.884 1.00 96.69 86 SER A N 1
ATOM 631 C CA . SER A 1 86 ? 10.268 -5.915 4.006 1.00 96.69 86 SER A CA 1
ATOM 632 C C . SER A 1 86 ? 9.170 -5.501 4.975 1.00 96.69 86 SER A C 1
ATOM 634 O O . SER A 1 86 ? 8.091 -5.112 4.560 1.00 96.69 86 SER A O 1
ATOM 636 N N . HIS A 1 87 ? 9.420 -5.572 6.288 1.00 96.81 87 HIS A N 1
ATOM 637 C CA . HIS A 1 87 ? 8.383 -5.288 7.295 1.00 96.81 87 HIS A CA 1
ATOM 638 C C . HIS A 1 87 ? 7.831 -3.855 7.179 1.00 96.81 87 HIS A C 1
ATOM 640 O O . HIS A 1 87 ? 6.674 -3.608 7.508 1.00 96.81 87 HIS A O 1
ATOM 646 N N . ARG A 1 88 ? 8.668 -2.945 6.678 1.00 97.75 88 ARG A N 1
ATOM 647 C CA . ARG A 1 88 ? 8.374 -1.562 6.311 1.00 97.75 88 ARG A CA 1
ATOM 648 C C . ARG A 1 88 ? 9.043 -1.286 4.968 1.00 97.75 88 ARG A C 1
ATOM 650 O O . ARG A 1 88 ? 10.167 -1.750 4.766 1.00 97.75 88 ARG A O 1
ATOM 657 N N . ALA A 1 89 ? 8.379 -0.563 4.077 1.00 97.75 89 ALA A N 1
ATOM 658 C CA . ALA A 1 89 ? 8.937 -0.197 2.783 1.00 97.75 89 ALA A CA 1
ATOM 659 C C . ALA A 1 89 ? 8.330 1.108 2.270 1.00 97.75 89 ALA A C 1
ATOM 661 O O . ALA A 1 89 ? 7.112 1.252 2.255 1.00 97.75 89 ALA A O 1
ATOM 662 N N . THR A 1 90 ? 9.173 2.009 1.783 1.00 98.31 90 THR A N 1
ATOM 663 C CA . THR A 1 90 ? 8.755 3.086 0.882 1.00 98.31 90 THR A CA 1
ATOM 664 C C . THR A 1 90 ? 8.532 2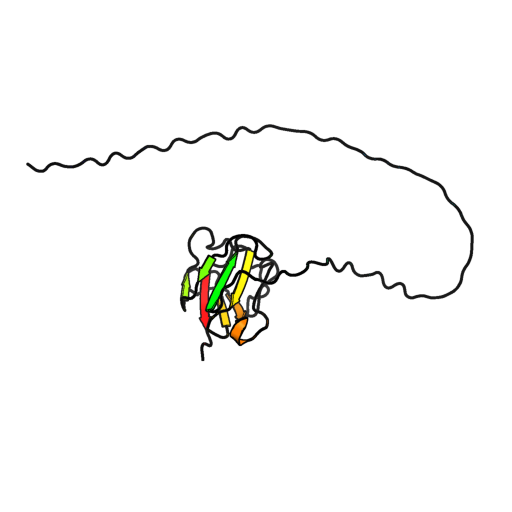.496 -0.511 1.00 98.31 90 THR A C 1
ATOM 666 O O . THR A 1 90 ? 9.316 1.651 -0.959 1.00 98.31 90 THR A O 1
ATOM 669 N N . VAL A 1 91 ? 7.460 2.899 -1.192 1.00 97.88 91 VAL A N 1
ATOM 670 C CA . VAL A 1 91 ? 7.200 2.490 -2.574 1.00 97.88 91 VAL A CA 1
ATOM 671 C C . VAL A 1 91 ? 8.214 3.195 -3.469 1.00 97.88 91 VAL A C 1
ATOM 673 O O . VAL A 1 91 ? 8.367 4.411 -3.430 1.00 97.88 91 VAL A O 1
ATOM 676 N N . GLY A 1 92 ? 8.967 2.412 -4.237 1.00 91.62 92 GLY A N 1
ATOM 677 C CA . GLY A 1 92 ? 10.071 2.917 -5.048 1.00 91.62 92 GLY A CA 1
ATOM 678 C C . GLY A 1 92 ? 9.718 3.099 -6.523 1.00 91.62 92 GLY A C 1
ATOM 679 O O . GLY A 1 92 ? 8.767 2.511 -7.039 1.00 91.62 92 GLY A O 1
ATOM 680 N N . GLY A 1 93 ? 10.567 3.853 -7.222 1.00 90.56 93 GLY A N 1
ATOM 681 C CA . GLY A 1 93 ? 10.542 3.967 -8.679 1.00 90.56 93 GLY A CA 1
ATOM 682 C C . GLY A 1 93 ? 9.286 4.649 -9.219 1.00 90.56 93 GLY A C 1
ATOM 683 O O . GLY A 1 93 ? 8.722 5.540 -8.593 1.00 90.56 93 GLY A O 1
ATOM 684 N N . ASN A 1 94 ? 8.848 4.213 -10.399 1.00 91.75 94 ASN A N 1
ATOM 685 C CA . ASN A 1 94 ? 7.692 4.766 -11.105 1.00 91.75 94 ASN A CA 1
ATOM 686 C C . ASN A 1 94 ? 6.342 4.403 -10.473 1.00 91.75 94 ASN A C 1
ATOM 688 O O . ASN A 1 94 ? 5.324 4.814 -11.022 1.00 91.75 94 ASN A O 1
ATOM 692 N N . LEU A 1 95 ? 6.320 3.607 -9.398 1.00 95.94 95 LEU A N 1
ATOM 693 C CA . LEU A 1 95 ? 5.085 3.167 -8.753 1.00 95.94 95 LEU A CA 1
ATOM 694 C C . LEU A 1 95 ? 4.737 3.947 -7.482 1.00 95.94 95 LEU A C 1
ATOM 696 O O . LEU A 1 95 ? 3.604 3.850 -7.006 1.00 95.94 95 LEU A O 1
ATOM 700 N N . ASN A 1 96 ? 5.680 4.734 -6.956 1.00 97.31 96 ASN A N 1
ATOM 701 C CA . ASN A 1 96 ? 5.398 5.658 -5.865 1.00 97.31 96 ASN A CA 1
ATOM 702 C C . ASN A 1 96 ? 4.315 6.639 -6.323 1.00 97.31 96 ASN A C 1
ATOM 704 O O . ASN A 1 96 ? 4.512 7.323 -7.328 1.00 97.31 96 ASN A O 1
ATOM 708 N N . ASN A 1 97 ? 3.173 6.666 -5.634 1.00 97.94 97 ASN A N 1
ATOM 709 C CA . ASN A 1 97 ? 2.019 7.482 -6.021 1.00 97.94 97 ASN A CA 1
ATOM 710 C C . ASN A 1 97 ? 1.538 7.231 -7.463 1.00 97.94 97 ASN A C 1
ATOM 712 O O . ASN A 1 97 ? 1.128 8.147 -8.166 1.00 97.94 97 ASN A O 1
ATOM 716 N N . ASN A 1 98 ? 1.605 5.983 -7.938 1.00 97.88 98 ASN A N 1
ATOM 717 C CA . ASN A 1 98 ? 1.207 5.635 -9.310 1.00 97.88 98 ASN A CA 1
ATOM 718 C C . ASN A 1 98 ? 0.671 4.193 -9.422 1.00 97.88 98 ASN A C 1
ATOM 720 O O . ASN A 1 98 ? 0.938 3.473 -10.386 1.00 97.88 98 ASN A O 1
ATOM 724 N N . SER A 1 99 ? -0.027 3.726 -8.383 1.00 97.75 99 SER A N 1
ATOM 725 C CA . SER A 1 99 ? -0.641 2.396 -8.340 1.00 97.75 99 SER A CA 1
ATOM 726 C C . SER A 1 99 ? -2.163 2.470 -8.453 1.00 97.75 99 SER A C 1
ATOM 728 O O . SER A 1 99 ? -2.798 3.399 -7.965 1.00 97.75 99 SER A O 1
ATOM 730 N N . ASN A 1 100 ? -2.750 1.470 -9.109 1.00 98.00 100 ASN A N 1
ATOM 731 C CA . ASN A 1 100 ? -4.180 1.413 -9.432 1.00 98.00 100 ASN A CA 1
ATOM 732 C C . ASN A 1 100 ? -4.876 0.161 -8.877 1.00 98.00 100 ASN A C 1
ATOM 734 O O . ASN A 1 100 ? -6.100 0.140 -8.759 1.00 98.00 100 ASN A O 1
ATOM 738 N N . SER A 1 101 ? -4.105 -0.873 -8.541 1.00 97.56 101 SER A N 1
ATOM 739 C CA . SER A 1 101 ? -4.585 -2.072 -7.855 1.00 97.56 101 SER A CA 1
ATOM 740 C C . SER A 1 101 ? -3.529 -2.590 -6.880 1.00 97.56 101 SER A C 1
ATOM 742 O O . SER A 1 101 ? -2.328 -2.336 -7.042 1.00 97.56 101 SER A O 1
ATOM 744 N N . ALA A 1 102 ? -3.978 -3.288 -5.840 1.00 98.06 102 ALA A N 1
ATOM 745 C CA . ALA A 1 102 ? -3.134 -3.730 -4.737 1.00 98.06 102 ALA A CA 1
ATOM 746 C C . ALA A 1 102 ? -3.536 -5.116 -4.234 1.00 98.06 102 ALA A C 1
ATOM 748 O O . ALA A 1 102 ? -4.703 -5.500 -4.271 1.00 98.06 102 ALA A O 1
ATOM 749 N N . ALA A 1 103 ? -2.569 -5.863 -3.710 1.00 98.00 103 ALA A N 1
ATOM 750 C CA . ALA A 1 103 ? -2.817 -7.129 -3.040 1.00 98.00 103 ALA A CA 1
ATOM 751 C C . ALA A 1 103 ? -1.877 -7.323 -1.851 1.00 98.00 103 ALA A C 1
ATOM 753 O O . ALA A 1 103 ? -0.713 -6.920 -1.865 1.00 98.00 103 ALA A O 1
ATOM 754 N N . ALA A 1 104 ? -2.385 -7.987 -0.823 1.00 97.69 104 ALA A N 1
ATOM 755 C CA . ALA A 1 104 ? -1.660 -8.392 0.358 1.00 97.69 104 ALA A CA 1
ATOM 756 C C . ALA A 1 104 ? -1.669 -9.914 0.459 1.00 97.69 104 ALA A C 1
ATOM 758 O O . ALA A 1 104 ? -2.655 -10.546 0.827 1.00 97.69 104 ALA A O 1
ATOM 759 N N . ASN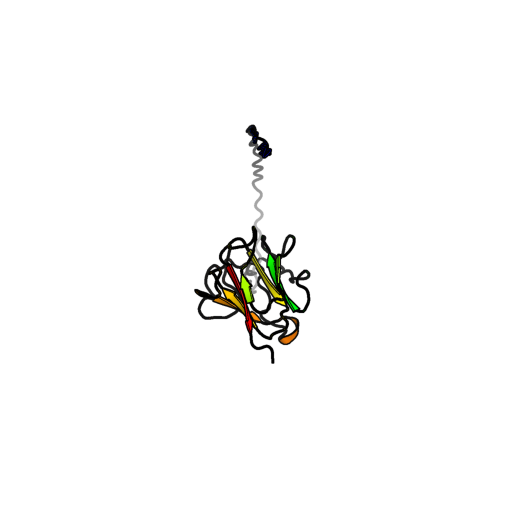 A 1 105 ? -0.512 -10.510 0.217 1.00 95.56 105 ASN A N 1
ATOM 760 C CA . ASN A 1 105 ? -0.239 -11.904 0.533 1.00 95.56 105 ASN A CA 1
ATOM 761 C C . ASN A 1 105 ? 0.867 -11.987 1.594 1.00 95.56 105 ASN A C 1
ATOM 763 O O . ASN A 1 105 ? 1.736 -12.854 1.572 1.00 95.56 105 ASN A O 1
ATOM 767 N N . GLY A 1 106 ? 0.865 -11.017 2.511 1.00 87.75 106 GLY A N 1
ATOM 768 C CA . GLY A 1 106 ? 1.947 -10.776 3.451 1.00 87.75 106 GLY A CA 1
ATOM 769 C C . GLY A 1 106 ? 2.185 -11.906 4.446 1.00 87.75 106 GLY A C 1
ATOM 770 O O . GLY A 1 106 ? 1.313 -12.724 4.742 1.00 87.75 106 GLY A O 1
ATOM 771 N N . ARG A 1 107 ? 3.379 -11.909 5.042 1.00 88.75 107 ARG A N 1
ATOM 772 C CA . ARG A 1 107 ? 3.741 -12.826 6.140 1.00 88.75 107 ARG A CA 1
ATOM 773 C C . ARG A 1 107 ? 2.967 -12.582 7.443 1.00 88.75 107 ARG A C 1
ATOM 775 O O . ARG A 1 107 ? 2.886 -13.498 8.264 1.00 88.75 107 ARG A O 1
ATOM 782 N N . CYS A 1 108 ? 2.409 -11.385 7.611 1.00 95.38 108 CYS A N 1
ATOM 783 C CA . CYS A 1 108 ? 1.600 -10.967 8.757 1.00 95.38 108 CYS A CA 1
ATOM 784 C C . CYS A 1 108 ? 0.118 -10.896 8.375 1.00 95.38 108 CYS A C 1
ATOM 786 O O . CYS A 1 108 ? -0.207 -10.923 7.190 1.00 95.38 108 CYS A O 1
ATOM 788 N N . LYS A 1 109 ? -0.791 -10.820 9.351 1.00 96.75 109 LYS A N 1
ATOM 789 C CA . LYS A 1 109 ? -2.237 -10.825 9.084 1.00 96.75 109 LYS A CA 1
ATOM 790 C C . LYS A 1 109 ? -2.713 -9.560 8.381 1.00 96.75 109 LYS A C 1
ATOM 792 O O . LYS A 1 109 ? -3.690 -9.642 7.643 1.00 96.75 109 LYS A O 1
ATOM 797 N N . LYS A 1 110 ? -2.039 -8.421 8.574 1.00 97.62 110 LYS A N 1
ATOM 798 C CA . LYS A 1 110 ? -2.424 -7.128 7.993 1.00 97.62 110 LYS A CA 1
ATOM 799 C C . LYS A 1 110 ? -1.262 -6.490 7.241 1.00 97.62 110 LYS A C 1
ATOM 801 O O . LYS A 1 110 ? -0.112 -6.561 7.671 1.00 97.62 110 LYS A O 1
ATOM 806 N N . THR A 1 111 ? -1.585 -5.850 6.126 1.00 98.38 111 THR A N 1
ATOM 807 C CA . THR A 1 111 ? -0.670 -5.020 5.340 1.00 98.38 111 THR A CA 1
ATOM 808 C C . THR A 1 111 ? -1.303 -3.649 5.188 1.00 98.38 111 THR A C 1
ATOM 810 O O . THR A 1 111 ? -2.372 -3.538 4.596 1.00 98.38 111 THR A O 1
ATOM 813 N N . TYR A 1 112 ? -0.662 -2.640 5.759 1.00 98.50 112 TYR A N 1
ATOM 814 C CA . TYR A 1 112 ? -1.070 -1.245 5.713 1.00 98.50 112 TYR A CA 1
ATOM 815 C C . TYR A 1 112 ? -0.419 -0.568 4.514 1.00 98.50 112 TYR A C 1
ATOM 817 O O . TYR A 1 112 ? 0.772 -0.774 4.280 1.00 98.50 112 TYR A O 1
ATOM 825 N N . PHE A 1 113 ? -1.196 0.241 3.808 1.00 98.56 113 PHE A N 1
ATOM 826 C CA . PHE A 1 113 ? -0.783 1.055 2.673 1.00 98.56 113 PHE A CA 1
ATOM 827 C C . PHE A 1 113 ? -1.058 2.511 3.041 1.00 98.56 113 PHE A C 1
ATOM 829 O O . PHE A 1 113 ? -2.201 2.858 3.343 1.00 98.56 113 PHE A O 1
ATOM 836 N N . TYR A 1 114 ? -0.005 3.317 3.072 1.00 98.75 114 TYR A N 1
ATOM 837 C CA . TYR A 1 114 ? -0.029 4.724 3.462 1.00 98.75 114 TYR A CA 1
ATOM 838 C C . TYR A 1 114 ? 0.145 5.611 2.236 1.00 98.75 114 TYR A C 1
ATOM 840 O O . TYR A 1 114 ? 0.777 5.191 1.262 1.00 98.75 114 TYR A O 1
ATOM 848 N N . ASP A 1 115 ? -0.391 6.827 2.292 1.00 98.38 115 ASP A N 1
ATOM 849 C CA . ASP A 1 115 ? -0.200 7.813 1.231 1.00 98.38 115 ASP A CA 1
ATOM 850 C C . ASP A 1 115 ? 1.183 8.477 1.263 1.00 98.38 115 ASP A C 1
ATOM 852 O O . ASP A 1 115 ? 1.812 8.656 0.224 1.00 98.38 115 ASP A O 1
ATOM 856 N N . ASN A 1 116 ? 1.713 8.757 2.452 1.00 98.31 116 ASN A N 1
ATOM 857 C CA . ASN A 1 116 ? 3.071 9.273 2.595 1.00 98.31 116 ASN A CA 1
ATOM 858 C C . ASN A 1 116 ? 4.131 8.171 2.442 1.00 98.31 116 ASN A C 1
ATOM 860 O O . ASN A 1 116 ? 3.868 6.976 2.609 1.00 98.31 116 ASN A O 1
ATOM 864 N N . ASP A 1 117 ? 5.370 8.571 2.161 1.00 97.06 117 ASP A N 1
ATOM 865 C CA . ASP A 1 117 ? 6.520 7.686 1.948 1.00 97.06 117 ASP A CA 1
ATOM 866 C C . ASP A 1 117 ? 7.199 7.204 3.248 1.00 97.06 117 ASP A C 1
ATOM 868 O O . ASP A 1 117 ? 8.052 6.308 3.213 1.00 97.06 117 ASP A O 1
ATOM 872 N N . ASP A 1 118 ? 6.771 7.737 4.394 1.00 97.06 118 ASP A N 1
ATOM 873 C CA . ASP A 1 118 ? 7.367 7.571 5.723 1.00 97.06 118 ASP A CA 1
ATOM 874 C C . ASP A 1 118 ? 6.477 6.807 6.728 1.00 97.06 118 ASP A C 1
ATOM 876 O O . ASP A 1 118 ? 6.749 6.799 7.931 1.00 97.06 118 ASP A O 1
ATOM 880 N N . LEU A 1 119 ? 5.451 6.095 6.240 1.00 97.75 119 LEU A N 1
ATOM 881 C CA . LEU A 1 119 ? 4.462 5.343 7.034 1.00 97.75 119 LEU A CA 1
ATOM 882 C C . LEU A 1 119 ? 3.536 6.223 7.890 1.00 97.75 119 LEU A C 1
ATOM 884 O O . LEU A 1 119 ? 3.018 5.765 8.916 1.00 97.75 119 LEU A O 1
ATOM 888 N N . THR A 1 120 ? 3.339 7.478 7.490 1.00 97.75 120 THR A N 1
ATOM 889 C CA . THR A 1 120 ? 2.383 8.406 8.105 1.00 97.75 120 THR A CA 1
ATOM 890 C C . THR A 1 120 ? 1.226 8.732 7.155 1.00 97.75 120 THR A C 1
ATOM 892 O O . THR A 1 120 ? 1.119 8.151 6.079 1.00 97.75 120 THR A O 1
ATOM 895 N N . GLY A 1 121 ? 0.339 9.639 7.570 1.00 97.50 121 GLY A N 1
ATOM 896 C CA . GLY A 1 121 ? -0.778 10.095 6.748 1.00 97.50 121 GLY A CA 1
ATOM 897 C C . GLY A 1 121 ? -1.984 9.159 6.781 1.00 97.50 121 GLY A C 1
ATOM 898 O O . GLY A 1 121 ? -2.236 8.464 7.777 1.00 97.50 121 GLY A O 1
ATOM 899 N N . HIS A 1 122 ? -2.777 9.200 5.715 1.00 98.50 122 HIS A N 1
ATOM 900 C CA . HIS A 1 122 ? -3.960 8.361 5.594 1.00 98.50 122 HIS A CA 1
ATOM 901 C C . HIS A 1 122 ? -3.520 6.933 5.289 1.00 98.50 122 HIS A C 1
ATOM 903 O O . HIS A 1 122 ? -2.453 6.684 4.727 1.00 98.50 122 HIS A O 1
ATOM 909 N N . TYR A 1 123 ? -4.365 5.965 5.633 1.00 98.69 123 TYR A N 1
ATOM 910 C CA . TYR A 1 123 ? -4.100 4.579 5.282 1.00 98.69 123 TYR A CA 1
ATOM 911 C C . TYR A 1 123 ? -5.369 3.757 5.121 1.00 98.69 123 TYR A C 1
ATOM 913 O O . TYR A 1 123 ? -6.411 4.010 5.739 1.00 98.69 123 TYR A O 1
ATOM 921 N N . PHE A 1 124 ? -5.202 2.672 4.382 1.00 98.69 124 PHE A N 1
ATOM 922 C CA . PHE A 1 124 ? -6.040 1.490 4.466 1.00 98.69 124 PHE A CA 1
ATOM 923 C C . PHE A 1 124 ? -5.166 0.264 4.730 1.00 98.69 124 PHE A C 1
ATOM 925 O O . PHE A 1 124 ? -3.935 0.318 4.697 1.00 98.69 124 PHE A O 1
ATOM 932 N N . TYR A 1 125 ? -5.797 -0.865 5.022 1.00 98.38 125 TYR A N 1
ATOM 933 C CA . TYR A 1 125 ? -5.123 -2.143 5.106 1.00 98.38 125 TYR A CA 1
ATOM 934 C C . TYR A 1 125 ? -5.896 -3.235 4.374 1.00 98.38 125 TYR A C 1
ATOM 936 O O . TYR A 1 125 ? -7.129 -3.294 4.385 1.00 98.38 125 TYR A O 1
ATOM 944 N N . LEU A 1 126 ? -5.132 -4.149 3.789 1.00 98.25 126 LEU A N 1
ATOM 945 C CA . LEU A 1 126 ? -5.612 -5.426 3.280 1.00 98.25 126 LEU A CA 1
ATOM 946 C C . LEU A 1 126 ? -5.144 -6.530 4.228 1.00 98.25 126 LEU A C 1
ATOM 948 O O . LEU A 1 126 ? -4.055 -6.458 4.813 1.00 98.25 126 LEU A O 1
ATOM 952 N N . ALA A 1 127 ? -5.975 -7.548 4.419 1.00 96.75 127 ALA A N 1
ATOM 953 C CA . ALA A 1 127 ? -5.561 -8.718 5.176 1.00 96.75 127 ALA A CA 1
ATOM 954 C C . ALA A 1 127 ? -4.690 -9.621 4.295 1.00 96.75 127 ALA A C 1
ATOM 956 O O . ALA A 1 127 ? -4.782 -9.585 3.076 1.00 96.75 127 ALA A O 1
ATOM 957 N N . SER A 1 128 ? -3.833 -10.443 4.889 1.00 93.94 128 SER A N 1
ATOM 958 C CA . SER A 1 128 ? -3.043 -11.391 4.102 1.00 93.94 128 SER A CA 1
ATOM 959 C C . SER A 1 128 ? -3.920 -12.516 3.558 1.00 93.94 128 SER A C 1
ATOM 961 O O . SER A 1 128 ? -4.595 -13.209 4.326 1.00 93.94 128 SER A O 1
ATOM 963 N N . GLN A 1 129 ? -3.850 -12.748 2.245 1.00 93.88 129 GLN A N 1
ATOM 964 C CA . GLN A 1 129 ? -4.508 -13.871 1.578 1.00 93.88 129 GLN A CA 1
ATOM 965 C C . GLN A 1 129 ? -4.173 -15.195 2.269 1.00 93.88 129 GLN A C 1
ATOM 967 O O . GLN A 1 129 ? -5.063 -15.962 2.613 1.00 93.88 129 GLN A O 1
ATOM 972 N N . HIS A 1 130 ? -2.890 -15.444 2.536 1.00 90.50 130 HIS A N 1
ATOM 973 C CA . HIS A 1 130 ? -2.456 -16.707 3.113 1.00 90.50 130 HIS A CA 1
ATOM 974 C C . HIS A 1 130 ? -2.801 -16.868 4.606 1.00 90.50 130 HIS A C 1
ATOM 976 O O . HIS A 1 130 ? -2.962 -17.991 5.076 1.00 90.50 130 HIS A O 1
ATOM 982 N N . ARG A 1 131 ? -2.878 -15.775 5.376 1.00 91.31 131 ARG A N 1
ATOM 983 C CA . ARG A 1 131 ? -3.116 -15.840 6.833 1.00 91.31 131 ARG A CA 1
ATOM 984 C C . ARG A 1 131 ? -4.587 -15.704 7.223 1.00 91.31 131 ARG A C 1
ATOM 986 O O . ARG A 1 131 ? -4.962 -16.192 8.282 1.00 91.31 131 ARG A O 1
ATOM 993 N N . VAL A 1 132 ? -5.373 -14.985 6.423 1.00 93.81 132 VAL A N 1
ATOM 994 C CA . VAL A 1 132 ? -6.755 -14.597 6.748 1.00 93.81 132 VAL A CA 1
ATOM 995 C C . VAL A 1 132 ? -7.739 -15.039 5.665 1.00 93.81 132 VAL A C 1
ATOM 997 O O . VAL A 1 132 ? -8.841 -15.458 5.996 1.00 93.81 132 VAL A O 1
ATOM 1000 N N . GLY A 1 133 ? -7.362 -14.970 4.385 1.00 87.12 133 GLY A N 1
ATOM 1001 C CA . GLY A 1 133 ? -8.179 -15.486 3.277 1.00 87.12 133 GLY A CA 1
ATOM 1002 C C . GLY A 1 133 ? -9.290 -14.564 2.759 1.00 87.12 133 GLY A C 1
ATOM 1003 O O . GLY A 1 133 ? -9.967 -14.931 1.806 1.00 87.12 133 GLY A O 1
ATOM 1004 N N . GLY A 1 134 ? -9.466 -13.357 3.313 1.00 88.62 134 GLY A N 1
ATOM 1005 C CA . GLY A 1 134 ? -10.466 -12.381 2.850 1.00 88.62 134 GLY A CA 1
ATOM 1006 C C . GLY A 1 134 ? -9.954 -10.941 2.890 1.00 88.62 134 GLY A C 1
ATOM 1007 O O . GLY A 1 134 ? -9.026 -10.652 3.636 1.00 88.62 134 GLY A O 1
ATOM 1008 N N . ASN A 1 135 ? -10.551 -10.033 2.104 1.00 92.38 135 ASN A N 1
ATOM 1009 C CA . ASN A 1 135 ? -10.155 -8.612 2.032 1.00 92.38 135 ASN A CA 1
ATOM 1010 C C . ASN A 1 135 ? -8.651 -8.413 1.756 1.00 92.38 135 ASN A C 1
ATOM 1012 O O . ASN A 1 135 ? -7.980 -7.615 2.413 1.00 92.38 135 ASN A O 1
ATOM 1016 N N . TYR A 1 136 ? -8.098 -9.212 0.849 1.00 95.19 136 TYR A N 1
ATOM 1017 C CA . TYR A 1 136 ? -6.658 -9.275 0.611 1.00 95.19 136 TYR A CA 1
ATOM 1018 C C . TYR A 1 136 ? -6.221 -8.628 -0.694 1.00 95.19 136 TYR A C 1
ATOM 1020 O O . TYR A 1 136 ? -5.036 -8.619 -1.003 1.00 95.19 136 TYR A O 1
ATOM 1028 N N . GLN A 1 137 ? -7.150 -8.105 -1.479 1.00 96.25 137 GLN A N 1
ATOM 1029 C CA . GLN A 1 137 ? -6.847 -7.509 -2.767 1.00 96.25 137 GLN A CA 1
ATOM 1030 C C . GLN A 1 137 ? -7.904 -6.476 -3.123 1.00 96.25 137 GLN A C 1
ATOM 1032 O O . GLN A 1 137 ? -9.054 -6.606 -2.705 1.00 96.25 137 GLN A O 1
ATOM 1037 N N . ASP A 1 138 ? -7.494 -5.500 -3.919 1.00 97.12 138 ASP A N 1
ATOM 1038 C CA . ASP A 1 138 ? -8.363 -4.487 -4.488 1.00 97.12 138 ASP A CA 1
ATOM 1039 C C . ASP A 1 138 ? -7.987 -4.247 -5.964 1.00 97.12 138 ASP A C 1
ATOM 1041 O O . ASP A 1 138 ? -6.834 -3.892 -6.241 1.00 97.12 138 ASP A O 1
ATOM 1045 N N . PRO A 1 139 ? -8.893 -4.521 -6.919 1.00 96.25 139 PRO A N 1
ATOM 1046 C CA . PRO A 1 139 ? -8.630 -4.356 -8.350 1.00 96.25 139 PRO A CA 1
ATOM 1047 C C . PRO A 1 139 ? -8.754 -2.900 -8.834 1.00 96.25 139 PRO A C 1
ATOM 1049 O O . PRO A 1 139 ? -8.260 -2.594 -9.925 1.00 96.25 139 PRO A O 1
ATOM 1052 N N . PHE A 1 140 ? -9.394 -2.016 -8.054 1.00 96.75 140 PHE A N 1
ATOM 1053 C CA . PHE A 1 140 ? -9.763 -0.651 -8.435 1.00 96.75 140 PHE A CA 1
ATOM 1054 C C . PHE A 1 140 ? -9.668 0.318 -7.246 1.00 96.75 140 PHE A C 1
ATOM 1056 O O . PHE A 1 140 ? -10.683 0.753 -6.700 1.00 96.75 140 PHE A O 1
ATOM 1063 N N . LEU A 1 141 ? -8.451 0.780 -6.944 1.00 97.62 141 LEU A N 1
ATOM 1064 C CA . LEU A 1 141 ? -8.185 1.668 -5.800 1.00 97.62 141 LEU A CA 1
ATOM 1065 C C . LEU A 1 141 ? -8.992 2.979 -5.810 1.00 97.62 141 LEU A C 1
ATOM 1067 O O . LEU A 1 141 ? -9.137 3.631 -4.779 1.00 97.62 141 LEU A O 1
ATOM 1071 N N . ARG A 1 142 ? -9.546 3.376 -6.961 1.00 97.56 142 ARG A N 1
ATOM 1072 C CA . ARG A 1 142 ? -10.360 4.588 -7.098 1.00 97.56 142 ARG A CA 1
ATOM 1073 C C . ARG A 1 142 ? -11.618 4.602 -6.225 1.00 97.56 142 ARG A C 1
ATOM 1075 O O . ARG A 1 142 ? -12.088 5.679 -5.872 1.00 97.56 142 ARG A O 1
ATOM 1082 N N . ASN A 1 143 ? -12.158 3.434 -5.885 1.00 93.00 143 ASN A N 1
ATOM 1083 C CA . ASN A 1 143 ? -13.467 3.306 -5.240 1.00 93.00 143 ASN A CA 1
ATOM 1084 C C . ASN A 1 143 ? -13.373 3.040 -3.726 1.00 93.00 143 ASN A C 1
ATOM 1086 O O . ASN A 1 143 ? -14.339 2.572 -3.124 1.00 93.00 143 ASN A O 1
ATOM 1090 N N . GLY A 1 144 ? -12.216 3.299 -3.121 1.00 93.62 144 GLY A N 1
ATOM 1091 C CA . GLY A 1 144 ? -11.880 2.757 -1.811 1.00 93.62 144 GLY A CA 1
ATOM 1092 C C . GLY A 1 144 ? -11.098 1.455 -1.923 1.00 93.62 144 GLY A C 1
ATOM 1093 O O . GLY A 1 144 ? -11.031 0.847 -2.986 1.00 93.62 144 GLY A O 1
ATOM 1094 N N . ALA A 1 145 ? -10.471 1.059 -0.819 1.00 94.88 145 ALA A N 1
ATOM 1095 C CA . ALA A 1 145 ? -9.710 -0.170 -0.725 1.00 94.88 145 ALA A CA 1
ATOM 1096 C C . ALA A 1 145 ? -9.696 -0.726 0.699 1.00 94.88 145 ALA A C 1
ATOM 1098 O O . ALA A 1 145 ? -9.402 -0.031 1.674 1.00 94.88 145 ALA A O 1
ATOM 1099 N N . GLY A 1 146 ? -9.933 -2.029 0.818 1.00 95.62 146 GLY A N 1
ATOM 1100 C CA . GLY A 1 146 ? -9.697 -2.76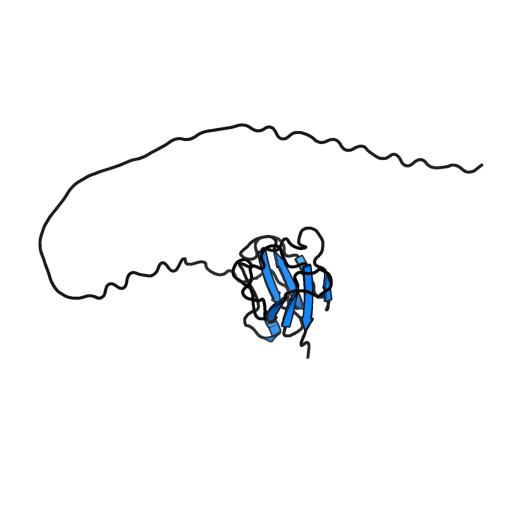4 2.052 1.00 95.62 146 GLY A CA 1
ATOM 1101 C C . GLY A 1 146 ? -10.496 -2.270 3.264 1.00 95.62 146 GLY A C 1
ATOM 1102 O O . GLY A 1 146 ? -11.714 -2.123 3.236 1.00 95.62 146 GLY A O 1
ATOM 1103 N N . LYS A 1 147 ? -9.794 -2.092 4.387 1.00 97.00 147 LYS A N 1
ATOM 1104 C CA . LYS A 1 147 ? -10.351 -1.650 5.674 1.00 97.00 147 LYS A CA 1
ATOM 1105 C C . LYS A 1 147 ? -9.491 -0.550 6.286 1.00 97.00 147 LYS A C 1
ATOM 1107 O O . LYS A 1 147 ? -8.302 -0.465 6.015 1.00 97.00 147 LYS A O 1
ATOM 1112 N N . GLY A 1 148 ? -10.064 0.255 7.174 1.00 96.56 148 GLY A N 1
ATOM 1113 C CA . GLY A 1 148 ? -9.355 1.336 7.864 1.00 96.56 148 GLY A CA 1
ATOM 1114 C C . GLY A 1 148 ? -10.169 2.630 7.884 1.00 96.56 148 GLY A C 1
ATOM 1115 O O . GLY A 1 148 ? -11.218 2.686 7.243 1.00 96.56 148 GLY A O 1
ATOM 1116 N N . PRO A 1 149 ? -9.708 3.663 8.608 1.00 97.69 149 PRO A N 1
ATOM 1117 C CA . PRO A 1 149 ? -10.448 4.919 8.750 1.00 97.69 149 PRO A CA 1
ATOM 1118 C C . PRO A 1 149 ? -10.670 5.641 7.413 1.00 97.69 149 PRO A C 1
ATOM 1120 O O . PRO A 1 149 ? -11.703 6.269 7.217 1.00 97.69 149 PRO A O 1
ATOM 1123 N N . PHE A 1 150 ? -9.729 5.483 6.480 1.00 98.44 150 PHE A N 1
ATOM 1124 C CA . PHE A 1 150 ? -9.704 6.172 5.188 1.00 98.44 150 PHE A CA 1
ATOM 1125 C C . PHE A 1 150 ? -9.917 5.213 4.007 1.00 98.44 150 PHE A C 1
ATOM 1127 O O . PHE A 1 150 ? -9.681 5.557 2.854 1.00 98.44 150 PHE A O 1
ATOM 1134 N N . ALA A 1 151 ? -10.375 3.985 4.276 1.00 97.31 151 ALA A N 1
ATOM 1135 C CA . ALA A 1 151 ? -10.548 2.943 3.262 1.00 97.31 151 ALA A CA 1
ATOM 1136 C C . ALA A 1 151 ? -11.586 3.280 2.181 1.00 97.31 151 ALA A C 1
ATOM 1138 O O . ALA A 1 151 ? -11.597 2.637 1.146 1.00 97.31 151 ALA A O 1
ATOM 1139 N N . HIS A 1 152 ? -12.454 4.264 2.406 1.00 97.12 152 HIS A N 1
ATOM 1140 C CA . HIS A 1 152 ? -13.490 4.686 1.460 1.00 97.12 152 HIS A CA 1
ATOM 1141 C C . HIS A 1 152 ? -13.016 5.778 0.486 1.00 97.12 152 HIS A C 1
ATOM 1143 O O . HIS A 1 152 ? -13.757 6.157 -0.416 1.00 97.12 152 HIS A O 1
ATOM 1149 N N . GLU A 1 153 ? -11.815 6.326 0.684 1.00 98.06 153 GLU A N 1
ATOM 1150 C CA . GLU A 1 153 ? -11.272 7.369 -0.184 1.00 98.06 153 GLU A CA 1
ATOM 1151 C C . GLU A 1 153 ? -10.798 6.806 -1.528 1.00 98.06 153 GLU A C 1
ATOM 1153 O O . GLU A 1 153 ? -10.494 5.625 -1.660 1.00 98.06 153 GLU A O 1
ATOM 1158 N N . ASN A 1 154 ? -10.646 7.672 -2.528 1.00 98.06 154 ASN A N 1
ATOM 1159 C CA . ASN A 1 154 ? -9.936 7.308 -3.749 1.00 98.06 154 ASN A CA 1
ATOM 1160 C C . ASN A 1 154 ? -8.445 7.095 -3.431 1.00 98.06 154 ASN A C 1
ATOM 1162 O O . ASN A 1 154 ? -7.777 8.056 -3.061 1.00 98.06 154 ASN A O 1
ATOM 1166 N N . TRP A 1 155 ? -7.939 5.870 -3.598 1.00 98.44 155 TRP A N 1
ATOM 1167 C CA . TRP A 1 155 ? -6.547 5.452 -3.373 1.00 98.44 155 TRP A CA 1
ATOM 1168 C C . TRP A 1 155 ? -5.710 5.320 -4.657 1.00 98.44 155 TRP A C 1
ATOM 1170 O O . TRP A 1 155 ? -4.530 4.966 -4.592 1.00 98.44 155 TRP A O 1
ATOM 1180 N N . GLU A 1 156 ? -6.297 5.594 -5.825 1.00 97.88 156 GLU A N 1
ATOM 1181 C CA . GLU A 1 156 ? -5.608 5.576 -7.119 1.00 97.88 156 GLU A CA 1
ATOM 1182 C C . GLU A 1 156 ? -4.447 6.580 -7.090 1.00 97.88 156 GLU A C 1
ATOM 1184 O O . GLU A 1 156 ? -4.627 7.745 -6.745 1.00 97.88 156 GLU A O 1
ATOM 1189 N N . ASN A 1 157 ? -3.244 6.125 -7.444 1.00 98.19 157 ASN A N 1
ATOM 1190 C CA . ASN A 1 157 ? -2.035 6.946 -7.529 1.00 98.19 157 ASN A CA 1
ATOM 1191 C C . ASN A 1 157 ? -1.649 7.659 -6.217 1.00 98.19 157 ASN A C 1
ATOM 1193 O O . ASN A 1 157 ? -1.061 8.735 -6.248 1.00 98.19 157 ASN A O 1
ATOM 1197 N N . ARG A 1 158 ? -1.954 7.065 -5.055 1.00 97.94 158 ARG A N 1
ATOM 1198 C CA . ARG A 1 158 ? -1.654 7.684 -3.749 1.00 97.94 158 ARG A CA 1
ATOM 1199 C C . ARG A 1 158 ? -0.690 6.923 -2.864 1.00 97.94 158 ARG A C 1
ATOM 1201 O O . ARG A 1 158 ? -0.215 7.497 -1.906 1.00 97.94 158 ARG A O 1
ATOM 1208 N N . ILE A 1 159 ? -0.460 5.636 -3.107 1.00 98.62 159 ILE A N 1
ATOM 1209 C CA . ILE A 1 159 ? 0.274 4.806 -2.146 1.00 98.62 159 ILE A CA 1
ATOM 1210 C C . ILE A 1 159 ? 1.775 5.122 -2.211 1.00 98.62 159 ILE A C 1
ATOM 1212 O O . ILE A 1 159 ? 2.416 4.855 -3.233 1.00 98.62 159 ILE A O 1
ATOM 1216 N N . GLY A 1 160 ? 2.319 5.611 -1.094 1.00 98.50 160 GLY A N 1
ATOM 1217 C CA . GLY A 1 160 ? 3.724 5.978 -0.929 1.00 98.50 160 GLY A CA 1
ATOM 1218 C C . GLY A 1 160 ? 4.529 5.032 -0.040 1.00 98.50 160 GLY A C 1
ATOM 1219 O O . GLY A 1 160 ? 5.741 4.894 -0.219 1.00 98.50 160 GLY A O 1
ATOM 1220 N N . SER A 1 161 ? 3.898 4.304 0.886 1.00 98.62 161 SER A N 1
ATOM 1221 C CA . SER A 1 161 ? 4.611 3.334 1.729 1.00 98.62 161 SER A CA 1
ATOM 1222 C C . SER A 1 161 ? 3.732 2.203 2.266 1.00 98.62 161 SER A C 1
ATOM 1224 O O . SER A 1 161 ? 2.503 2.248 2.225 1.00 98.62 161 SER A O 1
ATOM 1226 N N . ILE A 1 162 ? 4.376 1.130 2.731 1.00 98.56 162 ILE A N 1
ATOM 1227 C CA . ILE A 1 162 ? 3.739 -0.111 3.181 1.00 98.56 162 ILE A CA 1
ATOM 1228 C C . ILE A 1 162 ? 4.340 -0.587 4.506 1.00 98.56 162 ILE A C 1
ATOM 1230 O O . ILE A 1 162 ? 5.561 -0.596 4.690 1.00 98.56 162 ILE A O 1
ATOM 1234 N N . LYS A 1 163 ? 3.486 -1.085 5.410 1.00 98.19 163 LYS A N 1
ATOM 1235 C CA . LYS A 1 163 ? 3.881 -1.772 6.651 1.00 98.19 163 LYS A CA 1
ATOM 1236 C C . LYS A 1 163 ? 3.128 -3.089 6.819 1.00 98.19 163 LYS A C 1
ATOM 1238 O O . LYS A 1 163 ? 1.906 -3.133 6.718 1.00 98.19 163 LYS A O 1
ATOM 1243 N N . PHE A 1 164 ? 3.834 -4.151 7.192 1.00 98.00 164 PHE A N 1
ATOM 1244 C CA . PHE A 1 164 ? 3.205 -5.387 7.662 1.00 98.00 164 PHE A CA 1
ATOM 1245 C C . PHE A 1 164 ? 2.981 -5.332 9.174 1.00 98.00 164 PHE A C 1
ATOM 1247 O O . PHE A 1 164 ? 3.860 -4.903 9.913 1.00 98.00 164 PHE A O 1
ATOM 1254 N N . ASP A 1 165 ? 1.832 -5.799 9.650 1.00 97.31 165 ASP A N 1
ATOM 1255 C CA . ASP A 1 165 ? 1.468 -5.757 11.068 1.00 97.31 165 ASP A CA 1
ATOM 1256 C C . ASP A 1 165 ? 0.686 -7.015 11.475 1.00 97.31 165 ASP A C 1
ATOM 1258 O O . ASP A 1 165 ? 0.158 -7.733 10.620 1.00 97.31 165 ASP A O 1
ATOM 1262 N N . ASP A 1 166 ? 0.624 -7.292 12.782 1.00 95.69 166 ASP A N 1
ATOM 1263 C CA . ASP A 1 166 ? 0.010 -8.507 13.340 1.00 95.69 166 ASP A CA 1
ATOM 1264 C C . ASP A 1 166 ? 0.649 -9.799 12.779 1.00 95.69 166 ASP A C 1
ATOM 1266 O O . ASP A 1 166 ? 0.046 -10.598 12.061 1.00 95.69 166 ASP A O 1
ATOM 1270 N N . CYS A 1 167 ? 1.950 -9.960 13.040 1.00 93.31 167 CYS A N 1
ATOM 1271 C CA . CYS A 1 167 ? 2.782 -11.039 12.489 1.00 93.31 167 CYS A CA 1
ATOM 1272 C C . CYS A 1 167 ? 2.813 -12.322 13.333 1.00 93.31 167 CYS A C 1
ATOM 1274 O O . CYS A 1 167 ? 3.568 -13.235 12.997 1.00 93.31 167 CYS A O 1
ATOM 1276 N N . LYS A 1 168 ? 2.061 -12.356 14.436 1.00 84.75 168 LYS A N 1
ATOM 1277 C CA . LYS A 1 168 ? 2.094 -13.425 15.439 1.00 84.75 168 LYS A CA 1
ATOM 1278 C C . LYS A 1 168 ? 1.063 -14.510 15.146 1.00 84.75 168 LYS A C 1
ATOM 1280 O O . LYS A 1 168 ? -0.094 -14.169 14.789 1.00 84.75 168 LYS A O 1
#

Mean predicted aligned error: 15.82 Å

Nearest PDB structures (foldseek):
  3hz2-assembly4_D  TM=8.126E-01  e=1.646E-05  Methanosarcina acetivorans
  1blb-assembly1_B-2  TM=7.689E-01  e=3.105E-03  Bos taurus
  1bd7-assembly1_A  TM=7.426E-01  e=3.879E-02  Rattus norvegicus
  1ytq-assembly1_A  TM=7.255E-01  e=4.131E-02  Homo sapiens
  1bd7-assembly1_B  TM=7.105E-01  e=6.846E-02  Rattus norvegicus

Foldseek 3Di:
DDDDDDDDDDDDDDDDDDDDDDDDDDDDDDDDDDDDDDDDDDDDDPP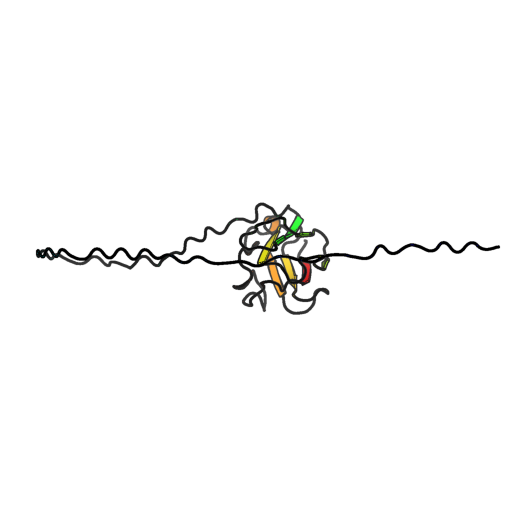PPPDPPVVPPQADLPQADAAWKWFDLAFSNPDHTDIDNPQKFFDDDPLQLRTFKIFAQHLAQKKWFAQARPPDHDIAIAGHCVPHNPQGIDRGQQQAGGDDPCRRHRCHSRTGMMHGDHND

pLDDT: mean 78.53, std 23.62, range [35.41, 98.75]

Organism: NCBI:txid2052

Radius of gyration: 26.46 Å; Cα contacts (8 Å, |Δi|>4): 339; chains: 1; bounding box: 107×33×57 Å